Protein AF-A0A7C8Z8D8-F1 (afdb_monomer)

Organism: Opuntia streptacantha (NCBI:txid393608)

Nearest PDB structures (foldseek):
  1f81-assembly1_A  TM=7.798E-01  e=4.385E-03  Mus musculus
  3t92-assembly1_A  TM=7.945E-01  e=6.625E-03  Homo sapiens
  2kje-assembly1_A  TM=7.707E-01  e=6.246E-03  Homo sapiens

Structure (mmCIF, N/CA/C/O backbone):
data_AF-A0A7C8Z8D8-F1
#
_entry.id   AF-A0A7C8Z8D8-F1
#
loop_
_atom_site.group_PDB
_atom_site.id
_atom_site.type_symbol
_atom_site.label_atom_id
_atom_site.label_alt_id
_atom_site.label_comp_id
_atom_site.label_asym_id
_atom_site.label_entity_id
_atom_site.label_seq_id
_atom_site.pdbx_PDB_ins_code
_atom_site.Cartn_x
_atom_site.Cartn_y
_atom_site.Cartn_z
_atom_site.occupancy
_atom_site.B_iso_or_equiv
_atom_site.auth_seq_id
_atom_site.auth_comp_id
_atom_site.auth_asym_id
_atom_site.auth_atom_id
_atom_site.pdbx_PDB_model_num
ATOM 1 N N . MET A 1 1 ? -26.993 21.822 47.201 1.00 49.06 1 MET A N 1
ATOM 2 C CA . MET A 1 1 ? -27.978 20.970 46.499 1.00 49.06 1 MET A CA 1
ATOM 3 C C . MET A 1 1 ? -27.578 20.923 45.030 1.00 49.06 1 MET A C 1
ATOM 5 O O . MET A 1 1 ? -27.553 21.972 44.404 1.00 49.06 1 MET A O 1
ATOM 9 N N . LEU A 1 2 ? -27.152 19.771 44.502 1.00 60.22 2 LEU A N 1
ATOM 10 C CA . LEU A 1 2 ? -26.832 19.643 43.072 1.00 60.22 2 LEU A CA 1
ATOM 11 C C . LEU A 1 2 ? -28.151 19.683 42.289 1.00 60.22 2 LEU A C 1
ATOM 13 O O . LEU A 1 2 ? -29.029 18.861 42.543 1.00 60.22 2 LEU A O 1
ATOM 17 N N . THR A 1 3 ? -28.315 20.658 41.394 1.00 63.62 3 THR A N 1
ATOM 18 C CA . THR A 1 3 ? -29.540 20.817 40.596 1.00 63.62 3 THR A CA 1
ATOM 19 C C . THR A 1 3 ? -29.734 19.613 39.668 1.00 63.62 3 THR A C 1
ATOM 21 O O . THR A 1 3 ? -28.763 18.987 39.232 1.00 63.62 3 THR A O 1
ATOM 24 N N . ALA A 1 4 ? -30.987 19.267 39.352 1.00 62.03 4 ALA A N 1
ATOM 25 C CA . ALA A 1 4 ? -31.330 18.137 38.478 1.00 62.03 4 ALA A CA 1
ATOM 26 C C . ALA A 1 4 ? -30.632 18.206 37.098 1.00 62.03 4 ALA A C 1
ATOM 28 O O . ALA A 1 4 ? -30.273 17.178 36.520 1.00 62.03 4 ALA A O 1
ATOM 29 N N . GLU A 1 5 ? -30.332 19.418 36.624 1.00 57.72 5 GLU A N 1
ATOM 30 C CA . GLU A 1 5 ? -29.529 19.694 35.427 1.00 57.72 5 GLU A CA 1
ATOM 31 C C . GLU A 1 5 ? -28.094 19.140 35.531 1.00 57.72 5 GLU A C 1
ATOM 33 O O . GLU A 1 5 ? -27.546 18.589 34.570 1.00 57.72 5 GLU A O 1
ATOM 38 N N . HIS A 1 6 ? -27.482 19.214 36.717 1.00 62.97 6 HIS A N 1
ATOM 39 C CA . HIS A 1 6 ? -26.136 18.703 36.978 1.00 62.97 6 HIS A CA 1
ATOM 40 C C . HIS A 1 6 ? -26.095 17.164 36.964 1.00 62.97 6 HIS A C 1
ATOM 42 O O . HIS A 1 6 ? -25.120 16.579 36.484 1.00 62.97 6 HIS A O 1
ATOM 48 N N . LEU A 1 7 ? -27.168 16.497 37.413 1.00 62.41 7 LEU A N 1
ATOM 49 C CA . LEU A 1 7 ? -27.280 15.033 37.408 1.00 62.41 7 LEU A CA 1
ATOM 50 C C . LEU A 1 7 ? -27.418 14.452 35.991 1.00 62.41 7 LEU A C 1
ATOM 52 O O . LEU A 1 7 ? -26.765 13.456 35.687 1.00 62.41 7 LEU A O 1
ATOM 56 N N . MET A 1 8 ? -28.205 15.075 35.106 1.00 67.06 8 MET A N 1
ATOM 57 C CA . MET A 1 8 ? -28.385 14.598 33.720 1.00 67.06 8 MET A CA 1
ATOM 58 C C . MET A 1 8 ? -27.162 14.874 32.828 1.00 67.06 8 MET A C 1
ATOM 60 O O . MET A 1 8 ? -26.885 14.141 31.875 1.00 67.06 8 MET A O 1
ATOM 64 N N . THR A 1 9 ? -26.361 15.885 33.172 1.00 65.75 9 THR A N 1
ATOM 65 C CA . THR A 1 9 ? -25.173 16.287 32.402 1.00 65.75 9 THR A CA 1
ATOM 66 C C . THR A 1 9 ? -23.979 15.335 32.593 1.00 65.75 9 THR A C 1
ATOM 68 O O . THR A 1 9 ? -23.172 15.144 31.676 1.00 65.75 9 THR A O 1
ATOM 71 N N . ILE A 1 10 ? -23.845 14.696 33.760 1.00 72.00 10 ILE A N 1
ATOM 72 C CA . ILE A 1 10 ? -22.721 13.790 34.068 1.00 72.00 10 ILE A CA 1
ATOM 73 C C . ILE A 1 10 ? -22.735 12.516 33.187 1.00 72.00 10 ILE A C 1
ATOM 75 O O . ILE A 1 10 ? -21.692 12.206 32.593 1.00 72.00 10 ILE A O 1
ATOM 79 N N . PRO A 1 11 ? -23.858 11.779 33.035 1.00 80.25 11 PRO A N 1
ATOM 80 C CA . PRO A 1 11 ? -23.958 10.634 32.126 1.00 80.25 11 PRO A CA 1
ATOM 81 C C . PRO A 1 11 ? -23.670 10.996 30.666 1.00 80.25 11 PRO A C 1
ATOM 83 O O . PRO A 1 11 ? -22.891 10.299 30.013 1.00 80.25 11 PRO A O 1
ATOM 86 N N . LEU A 1 12 ? -24.207 12.118 30.173 1.00 82.75 12 LEU A N 1
ATOM 87 C CA . LEU A 1 12 ? -23.985 12.593 28.801 1.00 82.75 12 LEU A CA 1
ATOM 88 C C . LEU A 1 12 ? -22.506 12.902 28.535 1.00 82.75 12 LEU A C 1
ATOM 90 O O . LEU A 1 12 ? -21.936 12.402 27.563 1.00 82.75 12 LEU A O 1
ATOM 94 N N . LYS A 1 13 ? -21.833 13.630 29.437 1.00 86.38 13 LYS A N 1
ATOM 95 C CA . LYS A 1 13 ? -20.386 13.900 29.333 1.00 86.38 13 LYS A CA 1
ATOM 96 C C . LYS A 1 13 ? -19.556 12.611 29.371 1.00 86.38 13 LYS A C 1
ATOM 98 O O . LYS A 1 13 ? -18.587 12.477 28.621 1.00 86.38 13 LYS A O 1
ATOM 103 N N . LYS A 1 14 ? -19.928 11.625 30.200 1.00 88.50 14 LYS A N 1
ATOM 104 C CA . LYS A 1 14 ? -19.272 10.301 30.228 1.00 88.50 14 LYS A CA 1
ATOM 105 C C . LYS A 1 14 ? -19.464 9.544 28.908 1.00 88.50 14 LYS A C 1
ATOM 107 O O . LYS A 1 14 ? -18.497 8.981 28.394 1.00 88.50 14 LYS A O 1
ATOM 112 N N . MET A 1 15 ? -20.667 9.552 28.333 1.00 91.00 15 MET A N 1
ATOM 113 C CA . MET A 1 15 ? -20.947 8.938 27.028 1.00 91.00 15 MET A CA 1
ATOM 114 C C . MET A 1 15 ? -20.173 9.622 25.894 1.00 91.00 15 MET A C 1
ATOM 116 O O . MET A 1 15 ? -19.566 8.936 25.071 1.00 91.00 15 MET A O 1
ATOM 120 N N . GLN A 1 16 ? -20.103 10.957 25.887 1.00 92.38 16 GLN A N 1
ATOM 121 C CA . GLN A 1 16 ? -19.310 11.729 24.923 1.00 92.38 16 GLN A CA 1
ATOM 122 C C . GLN A 1 16 ? -17.813 11.402 25.016 1.00 92.38 16 GLN A C 1
ATOM 124 O O . GLN A 1 16 ? -17.180 11.146 23.991 1.00 92.38 16 GLN A O 1
ATOM 129 N N . ARG A 1 17 ? -17.246 11.322 26.230 1.00 92.06 17 ARG A N 1
ATOM 130 C CA . ARG A 1 17 ? -15.846 10.907 26.447 1.00 92.06 17 ARG A CA 1
ATOM 131 C C . ARG A 1 17 ? -15.584 9.487 25.951 1.00 92.06 17 ARG A C 1
ATOM 133 O O . ARG A 1 17 ? -14.596 9.263 25.257 1.00 92.06 17 ARG A O 1
ATOM 140 N N . LYS A 1 18 ? -16.485 8.540 26.241 1.00 93.75 18 LYS A N 1
ATOM 141 C CA . LYS A 1 18 ? -16.395 7.162 25.727 1.00 93.75 18 LYS A CA 1
ATOM 142 C C . LYS A 1 18 ? -16.435 7.131 24.197 1.00 93.75 18 LYS A C 1
ATOM 144 O O . LYS A 1 18 ? -15.612 6.455 23.589 1.00 93.75 18 LYS A O 1
ATOM 149 N N . LYS A 1 19 ? -17.342 7.889 23.570 1.00 94.25 19 LYS A N 1
ATOM 150 C CA . LYS A 1 19 ? -17.447 8.002 22.105 1.00 94.25 19 LYS A CA 1
ATOM 151 C C . LYS A 1 19 ? -16.179 8.600 21.490 1.00 94.25 19 LYS A C 1
ATOM 153 O O . LYS A 1 19 ? -15.685 8.067 20.503 1.00 94.25 19 LYS A O 1
ATOM 158 N N . ARG A 1 20 ? -15.623 9.658 22.093 1.00 94.25 20 ARG A N 1
ATOM 159 C CA . ARG A 1 20 ? -14.348 10.261 21.671 1.00 94.25 20 ARG A CA 1
ATOM 160 C C . ARG A 1 20 ? -13.192 9.270 21.787 1.00 94.25 20 ARG A C 1
ATOM 162 O O . ARG A 1 20 ? -12.447 9.117 20.832 1.00 94.25 20 ARG A O 1
ATOM 169 N N . SER A 1 21 ? -13.087 8.560 22.909 1.00 95.75 21 SER A N 1
ATOM 170 C CA . SER A 1 21 ? -12.037 7.558 23.116 1.00 95.75 21 SER A CA 1
ATOM 171 C C . SER A 1 21 ? -12.127 6.410 22.107 1.00 95.75 21 SER A C 1
ATOM 173 O O . SER A 1 21 ? -11.106 6.001 21.569 1.00 95.75 21 SER A O 1
ATOM 175 N N . ARG A 1 22 ? -13.337 5.922 21.794 1.00 96.06 22 ARG A N 1
ATOM 176 C CA . ARG A 1 22 ? -13.537 4.907 20.743 1.00 96.06 22 ARG A CA 1
ATOM 177 C C . ARG A 1 22 ? -13.055 5.402 19.378 1.00 96.06 22 ARG A C 1
ATOM 179 O O . ARG A 1 22 ? -12.243 4.726 18.763 1.00 96.06 22 ARG A O 1
ATOM 186 N N . ARG A 1 23 ? -13.464 6.611 18.975 1.00 95.88 23 ARG A N 1
ATOM 187 C CA . ARG A 1 23 ? -13.015 7.241 17.719 1.00 95.88 23 ARG A CA 1
ATOM 188 C C . ARG A 1 23 ? -11.495 7.392 17.655 1.00 95.88 23 ARG A C 1
ATOM 190 O O . ARG A 1 23 ? -10.902 7.032 16.652 1.00 95.88 23 ARG A O 1
ATOM 197 N N . GLN A 1 24 ? -10.865 7.855 18.735 1.00 96.88 24 GLN A N 1
ATOM 198 C CA . GLN A 1 24 ? -9.406 8.001 18.802 1.00 96.88 24 GLN A CA 1
ATOM 199 C C . GLN A 1 24 ? -8.681 6.656 18.675 1.00 96.88 24 GLN A C 1
ATOM 201 O O . GLN A 1 24 ? -7.672 6.570 17.987 1.00 96.88 24 GLN A O 1
ATOM 206 N N . LYS A 1 25 ? -9.199 5.593 19.301 1.00 96.88 25 LYS A N 1
ATOM 207 C CA . LYS A 1 25 ? -8.632 4.241 19.166 1.00 96.88 25 LYS A CA 1
ATOM 208 C C . LYS A 1 25 ? -8.784 3.693 17.747 1.00 96.88 25 LYS A C 1
ATOM 210 O O . LYS A 1 25 ? -7.861 3.067 17.237 1.00 96.88 25 LYS A O 1
ATOM 215 N N . GLU A 1 26 ? -9.937 3.914 17.119 1.00 97.56 26 GLU A N 1
ATOM 216 C CA . GLU A 1 26 ? -10.181 3.529 15.723 1.00 97.56 26 GLU A CA 1
ATOM 217 C C . GLU A 1 26 ? -9.230 4.267 14.777 1.00 97.56 26 GLU A C 1
ATOM 219 O O . GLU A 1 26 ? -8.588 3.637 13.944 1.00 97.56 26 GLU A O 1
ATOM 224 N N . GLU A 1 27 ? -9.076 5.575 14.960 1.00 97.00 27 GLU A N 1
ATOM 225 C CA . GLU A 1 27 ? -8.150 6.413 14.201 1.00 97.00 27 GLU A CA 1
ATOM 226 C C . GLU A 1 27 ? -6.690 5.961 14.371 1.00 97.00 27 GLU A C 1
ATOM 228 O O . GLU A 1 27 ? -6.006 5.723 13.380 1.00 97.00 27 GLU A O 1
ATOM 233 N N . GLN A 1 28 ? -6.228 5.740 15.607 1.00 97.62 28 GLN A N 1
ATOM 234 C CA . GLN A 1 28 ? -4.881 5.217 15.877 1.00 97.62 28 GLN A CA 1
ATOM 235 C C . GLN A 1 28 ? -4.641 3.863 15.20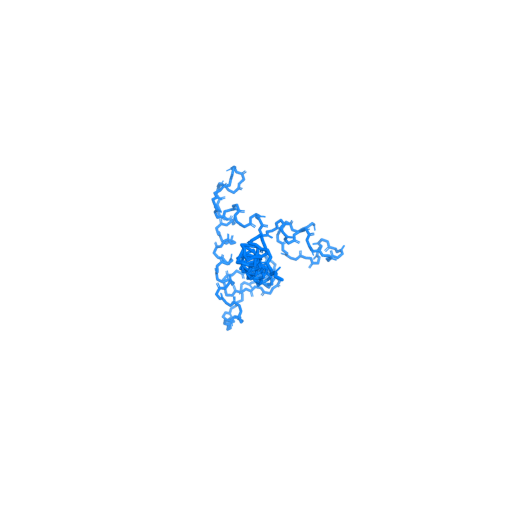5 1.00 97.62 28 GLN A C 1
ATOM 237 O O . GLN A 1 28 ? -3.581 3.635 14.624 1.00 97.62 28 GLN A O 1
ATOM 242 N N . ARG A 1 29 ? -5.633 2.966 15.248 1.00 97.75 29 ARG A N 1
ATOM 243 C CA . ARG A 1 29 ? -5.548 1.667 14.575 1.00 97.75 29 ARG A CA 1
ATOM 244 C C . ARG A 1 29 ? -5.433 1.829 13.061 1.00 97.75 29 ARG A C 1
ATOM 246 O O . ARG A 1 29 ? -4.627 1.136 12.450 1.00 97.75 29 ARG A O 1
ATOM 253 N N . LEU A 1 30 ? -6.216 2.729 12.465 1.00 96.00 30 LEU A N 1
ATOM 254 C CA . LEU A 1 30 ? -6.152 3.013 11.031 1.00 96.00 30 LEU A CA 1
ATOM 255 C C . LEU A 1 30 ? -4.786 3.578 10.630 1.00 96.00 30 LEU A C 1
ATOM 257 O O . LEU A 1 30 ? -4.218 3.116 9.643 1.00 96.00 30 LEU A O 1
ATOM 261 N N . TYR A 1 31 ? -4.231 4.513 11.407 1.00 96.19 31 TYR A N 1
ATOM 262 C CA . TYR A 1 31 ? -2.889 5.040 11.154 1.00 96.19 31 TYR A CA 1
ATOM 263 C C . TYR A 1 31 ? -1.819 3.958 11.228 1.00 96.19 31 TYR A C 1
ATOM 265 O O . TYR A 1 31 ? -0.968 3.904 10.349 1.00 96.19 31 TYR A O 1
ATOM 273 N N . LEU A 1 32 ? -1.886 3.064 12.218 1.00 96.56 32 LEU A N 1
ATOM 274 C CA . LEU A 1 32 ? -0.926 1.967 12.331 1.00 96.56 32 LEU A CA 1
ATOM 275 C C . LEU A 1 32 ? -0.984 1.035 11.111 1.00 96.56 32 LEU A C 1
ATOM 277 O O . LEU A 1 32 ? 0.052 0.682 10.559 1.00 96.56 32 LEU A O 1
ATOM 281 N N . GLN A 1 33 ? -2.191 0.692 10.652 1.00 95.62 33 GLN A N 1
ATOM 282 C CA . GLN A 1 33 ? -2.376 -0.140 9.459 1.00 95.62 33 GLN A CA 1
ATOM 283 C C . GLN A 1 33 ? -1.881 0.549 8.181 1.00 95.62 33 GLN A C 1
ATOM 285 O O . GLN A 1 33 ? -1.300 -0.104 7.316 1.00 95.62 33 GLN A O 1
ATOM 290 N N . LEU A 1 34 ? -2.105 1.860 8.044 1.00 95.31 34 LEU A N 1
ATOM 291 C CA . LEU A 1 34 ? -1.590 2.632 6.913 1.00 95.31 34 LEU A CA 1
ATOM 292 C C . LEU A 1 34 ? -0.066 2.751 6.958 1.00 95.31 34 LEU A C 1
ATOM 294 O O . LEU A 1 34 ? 0.563 2.593 5.916 1.00 95.31 34 LEU A O 1
ATOM 298 N N . ASN A 1 35 ? 0.518 2.978 8.136 1.00 95.75 35 ASN A N 1
ATOM 299 C CA . ASN A 1 35 ? 1.965 3.035 8.315 1.00 95.75 35 ASN A CA 1
ATOM 300 C C . ASN A 1 35 ? 2.617 1.715 7.894 1.00 95.75 35 ASN A C 1
ATOM 302 O O . ASN A 1 35 ? 3.497 1.714 7.041 1.00 95.75 35 ASN A O 1
ATOM 306 N N . GLU A 1 36 ? 2.114 0.587 8.404 1.00 97.06 36 GLU A N 1
ATOM 307 C CA . GLU A 1 36 ? 2.612 -0.742 8.035 1.00 97.06 36 GLU A CA 1
ATOM 308 C C . GLU A 1 36 ? 2.487 -0.997 6.522 1.00 97.06 36 GLU A C 1
ATOM 310 O O . GLU A 1 36 ? 3.400 -1.530 5.889 1.00 97.06 36 GLU A O 1
ATOM 315 N N . ALA A 1 37 ? 1.376 -0.574 5.907 1.00 97.31 37 ALA A N 1
ATOM 316 C CA . ALA A 1 37 ? 1.193 -0.685 4.464 1.00 97.31 37 ALA A CA 1
ATOM 317 C C . ALA A 1 37 ? 2.177 0.195 3.669 1.00 97.31 37 ALA A C 1
ATOM 319 O O . ALA A 1 37 ? 2.641 -0.237 2.615 1.00 97.31 37 ALA A O 1
ATOM 320 N N . MET A 1 38 ? 2.507 1.401 4.145 1.00 96.88 38 MET A N 1
ATOM 321 C CA . MET A 1 38 ? 3.503 2.273 3.509 1.00 96.88 38 MET A CA 1
ATOM 322 C C . MET A 1 38 ? 4.913 1.691 3.615 1.00 96.88 38 MET A C 1
ATOM 324 O O . MET A 1 38 ? 5.614 1.631 2.607 1.00 96.88 38 MET A O 1
ATOM 328 N N . GLU A 1 39 ? 5.304 1.200 4.791 1.00 96.38 39 GLU A N 1
ATOM 329 C CA . GLU A 1 39 ? 6.593 0.528 5.000 1.00 96.38 39 GLU A CA 1
ATOM 330 C C . GLU A 1 39 ? 6.731 -0.693 4.082 1.00 96.38 39 GLU A C 1
ATOM 332 O O . GLU A 1 39 ? 7.726 -0.837 3.370 1.00 96.38 39 GLU A O 1
ATOM 337 N N . CYS A 1 40 ? 5.695 -1.536 4.018 1.00 97.12 40 CYS A N 1
ATOM 338 C CA . CYS A 1 40 ? 5.683 -2.703 3.140 1.00 97.12 40 CYS A CA 1
ATOM 339 C C . CYS A 1 40 ? 5.708 -2.322 1.652 1.00 97.12 40 CYS A C 1
ATOM 341 O O . CYS A 1 40 ? 6.345 -3.012 0.856 1.00 97.12 40 CYS A O 1
ATOM 343 N N . LEU A 1 41 ? 5.024 -1.242 1.257 1.00 96.56 41 LEU A N 1
ATOM 344 C CA . LEU A 1 41 ? 5.040 -0.748 -0.121 1.00 96.56 41 LEU A CA 1
ATOM 345 C C . LEU A 1 41 ? 6.452 -0.321 -0.531 1.00 96.56 41 LEU A C 1
ATOM 347 O O . LEU A 1 41 ? 6.929 -0.757 -1.577 1.00 96.56 41 LEU A O 1
ATOM 351 N N . VAL A 1 42 ? 7.122 0.482 0.302 1.00 94.50 42 VAL A N 1
ATOM 352 C CA . VAL A 1 42 ? 8.504 0.918 0.058 1.00 94.50 42 VAL A CA 1
ATOM 353 C C . VAL A 1 42 ? 9.426 -0.294 -0.019 1.00 94.50 42 VAL A C 1
ATOM 355 O O . VAL A 1 42 ? 10.096 -0.455 -1.031 1.00 94.50 42 VAL A O 1
ATOM 358 N N . HIS A 1 43 ? 9.377 -1.190 0.971 1.00 94.50 43 HIS A N 1
ATOM 359 C CA . HIS A 1 43 ? 10.177 -2.418 1.005 1.00 94.50 43 HIS A CA 1
ATOM 360 C C . HIS A 1 43 ? 10.049 -3.252 -0.283 1.00 94.50 43 HIS A C 1
ATOM 362 O O . HIS A 1 43 ? 11.052 -3.647 -0.878 1.00 94.50 43 HIS A O 1
ATOM 368 N N . ILE A 1 44 ? 8.825 -3.495 -0.769 1.00 94.25 44 ILE A N 1
ATOM 369 C CA . ILE A 1 44 ? 8.614 -4.245 -2.020 1.00 94.25 44 ILE A CA 1
ATOM 370 C C . ILE A 1 44 ? 9.244 -3.517 -3.214 1.00 94.25 44 ILE A C 1
ATOM 372 O O . ILE A 1 44 ? 9.848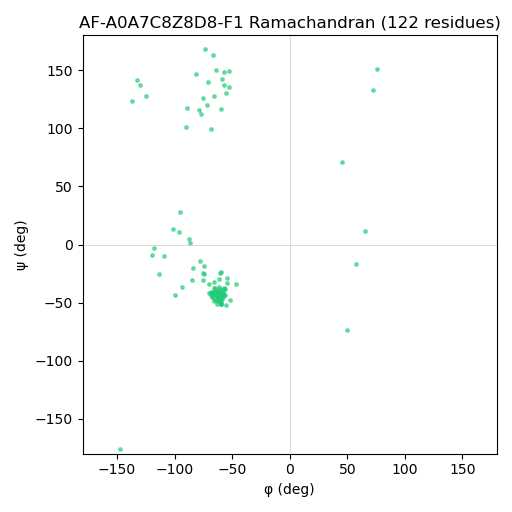 -4.155 -4.075 1.00 94.25 44 ILE A O 1
ATOM 376 N N . CYS A 1 45 ? 9.098 -2.197 -3.283 1.00 92.44 45 CYS A N 1
ATOM 377 C CA . CYS A 1 45 ? 9.596 -1.397 -4.397 1.00 92.44 45 CYS A CA 1
ATOM 378 C C . CYS A 1 45 ? 11.118 -1.192 -4.373 1.00 92.44 45 CYS A C 1
ATOM 380 O O . CYS A 1 45 ? 11.704 -0.967 -5.430 1.00 92.44 45 CYS A O 1
ATOM 382 N N . THR A 1 46 ? 11.767 -1.277 -3.209 1.00 90.75 46 THR A N 1
ATOM 383 C CA . THR A 1 46 ? 13.211 -1.042 -3.060 1.00 90.75 46 THR A CA 1
ATOM 384 C C . THR A 1 46 ? 14.038 -2.319 -3.004 1.00 90.75 46 THR A C 1
ATOM 386 O O . THR A 1 46 ? 15.083 -2.390 -3.650 1.00 90.75 46 THR A O 1
ATOM 389 N N . GLU A 1 47 ? 13.571 -3.321 -2.261 1.00 89.75 47 GLU A N 1
ATOM 390 C CA . GLU A 1 47 ? 14.295 -4.564 -1.962 1.00 89.75 47 GLU A CA 1
ATOM 391 C C . GLU A 1 47 ? 13.651 -5.799 -2.600 1.00 89.75 47 GLU A C 1
ATOM 393 O O . GLU A 1 47 ? 14.315 -6.819 -2.822 1.00 89.75 47 GLU A O 1
ATOM 398 N N . GLY A 1 48 ? 12.344 -5.713 -2.855 1.00 90.62 48 GLY A N 1
ATOM 399 C CA . GLY A 1 48 ? 11.506 -6.828 -3.259 1.00 90.62 48 GLY A CA 1
ATOM 400 C C . GLY A 1 48 ? 11.160 -7.777 -2.118 1.00 90.62 48 GLY A C 1
ATOM 401 O O . GLY A 1 48 ? 11.916 -7.983 -1.172 1.00 90.62 48 GLY A O 1
ATOM 402 N N . CYS A 1 49 ? 9.999 -8.412 -2.240 1.00 91.44 49 CYS A N 1
ATOM 403 C CA . CYS A 1 49 ? 9.498 -9.390 -1.286 1.00 91.44 49 CYS A CA 1
ATOM 404 C C . CYS A 1 49 ? 8.903 -10.575 -2.044 1.00 91.44 49 CYS A C 1
ATOM 406 O O . CYS A 1 49 ? 7.990 -10.389 -2.844 1.00 91.44 49 CYS A O 1
ATO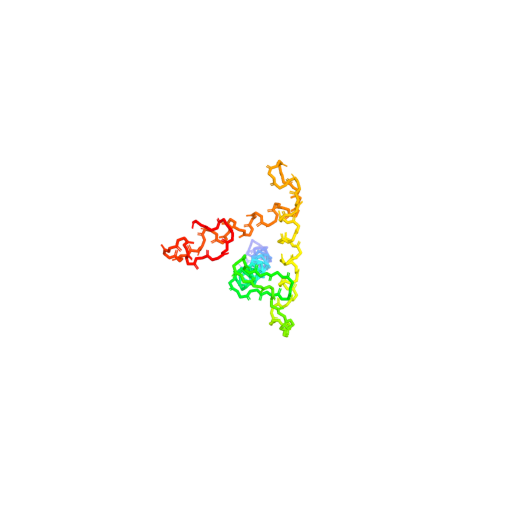M 408 N N . THR A 1 50 ? 9.403 -11.783 -1.777 1.00 88.56 50 THR A N 1
ATOM 409 C CA . THR A 1 50 ? 8.933 -13.090 -2.286 1.00 88.56 50 THR A CA 1
ATOM 410 C C . THR A 1 50 ? 8.717 -13.199 -3.802 1.00 88.56 50 THR A C 1
ATOM 412 O O . THR A 1 50 ? 9.483 -13.884 -4.467 1.00 88.56 50 THR A O 1
ATOM 415 N N . THR A 1 51 ? 7.651 -12.600 -4.347 1.00 86.94 51 THR A N 1
ATOM 416 C CA . THR A 1 51 ? 7.235 -12.731 -5.756 1.00 86.94 51 THR A CA 1
ATOM 417 C C . THR A 1 51 ? 7.198 -11.414 -6.528 1.00 86.94 51 THR A C 1
ATOM 419 O O . THR A 1 51 ? 7.001 -11.437 -7.740 1.00 86.94 51 THR A O 1
ATOM 422 N N . VAL A 1 52 ? 7.356 -10.270 -5.858 1.00 89.44 52 VAL A N 1
ATOM 423 C CA . VAL A 1 52 ? 7.359 -8.944 -6.495 1.00 89.44 52 VAL A CA 1
ATOM 424 C C . VAL A 1 52 ? 8.586 -8.181 -6.026 1.00 89.44 52 VAL A C 1
ATOM 426 O O . VAL A 1 52 ? 8.903 -8.197 -4.838 1.00 89.44 52 VAL A O 1
ATOM 429 N N . GLY A 1 53 ? 9.260 -7.504 -6.948 1.00 84.56 53 GLY A N 1
ATOM 430 C CA . GLY A 1 53 ? 10.430 -6.695 -6.644 1.00 84.56 53 GLY A CA 1
ATOM 431 C C . GLY A 1 53 ? 10.563 -5.469 -7.540 1.00 84.56 53 GLY A C 1
ATOM 432 O O . GLY A 1 53 ? 9.668 -5.206 -8.351 1.00 84.56 53 GLY A O 1
ATOM 433 N N . PRO A 1 54 ? 11.663 -4.718 -7.371 1.00 84.06 54 PRO A N 1
ATOM 434 C CA . PRO A 1 54 ? 12.001 -3.578 -8.210 1.00 84.06 54 PRO A CA 1
ATOM 435 C C . PRO A 1 54 ? 12.097 -4.000 -9.678 1.00 84.06 54 PRO A C 1
ATOM 437 O O . PRO A 1 54 ? 12.509 -5.118 -9.973 1.00 84.06 54 PRO A O 1
ATOM 440 N N . HIS A 1 55 ? 11.758 -3.097 -10.597 1.00 75.31 55 HIS A N 1
ATOM 441 C CA . HIS A 1 55 ? 11.808 -3.384 -12.035 1.00 75.31 55 HIS A CA 1
ATOM 442 C C . HIS A 1 55 ? 13.231 -3.718 -12.525 1.00 75.31 55 HIS A C 1
ATOM 444 O O . HIS A 1 55 ? 13.401 -4.519 -13.439 1.00 75.31 55 HIS A O 1
ATOM 450 N N . ASP A 1 56 ? 14.248 -3.151 -11.873 1.00 76.75 56 ASP A N 1
ATOM 451 C CA . ASP A 1 56 ? 15.650 -3.242 -12.299 1.00 76.75 56 ASP A CA 1
ATOM 452 C C . ASP A 1 56 ? 16.421 -4.361 -11.579 1.00 76.75 56 ASP A C 1
ATOM 454 O O . ASP A 1 56 ? 17.649 -4.415 -11.623 1.00 76.75 56 ASP A O 1
ATOM 458 N N . MET A 1 57 ? 15.716 -5.234 -10.855 1.00 72.00 57 MET A N 1
ATOM 459 C CA . MET A 1 57 ? 16.309 -6.330 -10.092 1.00 72.00 57 MET A CA 1
ATOM 460 C C . MET A 1 57 ? 15.564 -7.634 -10.367 1.00 72.00 57 MET A C 1
ATOM 462 O O . MET A 1 57 ? 14.337 -7.658 -10.452 1.00 72.00 57 MET A O 1
ATOM 466 N N . GLU A 1 58 ? 16.299 -8.748 -10.462 1.00 65.19 58 GLU A N 1
ATOM 467 C CA . GLU A 1 58 ? 15.654 -10.061 -10.494 1.00 65.19 58 GLU A CA 1
ATOM 468 C C . GLU A 1 58 ? 14.820 -10.270 -9.214 1.00 65.19 58 GLU A C 1
ATOM 470 O O . GLU A 1 58 ? 15.257 -9.878 -8.123 1.00 65.19 58 GLU A O 1
ATOM 475 N N . PRO A 1 59 ? 13.641 -10.917 -9.304 1.00 61.09 59 PRO A N 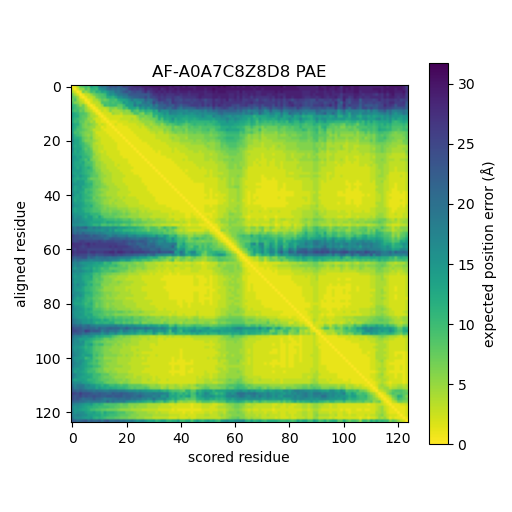1
ATOM 476 C CA . PRO A 1 59 ? 12.856 -11.259 -8.129 1.00 61.09 59 PRO A CA 1
ATOM 477 C C . PRO A 1 59 ? 13.717 -12.027 -7.116 1.00 61.09 59 PRO A C 1
ATOM 479 O O . PRO A 1 59 ? 14.447 -12.944 -7.510 1.00 61.09 59 PRO A O 1
ATOM 482 N N . PRO A 1 60 ? 13.644 -11.699 -5.814 1.00 62.78 60 PRO A N 1
ATOM 483 C CA . PRO A 1 60 ? 14.502 -12.331 -4.825 1.00 62.78 60 PRO A CA 1
ATOM 484 C C . PRO A 1 60 ? 14.286 -13.851 -4.798 1.00 62.78 60 PRO A C 1
ATOM 486 O O . PRO A 1 60 ? 13.207 -14.340 -4.460 1.00 62.78 60 PRO A O 1
ATOM 489 N N . LYS A 1 61 ? 15.332 -14.616 -5.139 1.00 59.78 61 LYS A N 1
ATOM 490 C CA . LYS A 1 61 ? 15.331 -16.085 -5.096 1.00 59.78 61 LYS A CA 1
ATOM 491 C C . LYS A 1 61 ? 15.264 -16.528 -3.631 1.00 59.78 61 LYS A C 1
ATOM 493 O O . LYS A 1 61 ? 16.268 -16.500 -2.935 1.00 59.78 61 LYS A O 1
ATOM 498 N N . LYS A 1 62 ? 14.056 -16.889 -3.176 1.00 60.97 62 LYS A N 1
ATOM 499 C CA . LYS A 1 62 ? 13.743 -17.465 -1.851 1.00 60.97 62 LYS A CA 1
ATOM 500 C C . LYS A 1 62 ? 14.439 -16.748 -0.679 1.00 60.97 62 LYS A C 1
ATOM 502 O O . LYS A 1 62 ? 15.321 -17.305 -0.037 1.00 60.97 62 LYS A O 1
ATOM 507 N N . LYS A 1 63 ? 13.992 -15.527 -0.375 1.00 65.56 63 LYS A N 1
ATOM 508 C CA . LYS A 1 63 ? 14.243 -14.895 0.931 1.00 65.56 63 LYS A CA 1
ATOM 509 C C . LYS A 1 63 ? 13.229 -15.411 1.954 1.00 65.56 63 LYS A C 1
ATOM 511 O O . LYS A 1 63 ? 12.081 -15.683 1.590 1.00 65.56 63 LYS A O 1
ATOM 516 N N . GLU A 1 64 ? 13.647 -15.531 3.212 1.00 75.06 64 GLU A N 1
ATOM 517 C CA . GLU A 1 64 ? 12.719 -15.754 4.322 1.00 75.06 64 GLU A CA 1
ATOM 518 C C . GLU A 1 64 ? 11.606 -14.686 4.318 1.00 75.06 64 GLU A C 1
ATOM 520 O O . GLU A 1 64 ? 11.836 -13.557 3.863 1.00 75.06 64 GLU A O 1
ATOM 525 N N . PRO A 1 65 ? 10.387 -15.018 4.783 1.00 80.25 65 PRO A N 1
ATOM 526 C CA . PRO A 1 65 ? 9.312 -14.041 4.899 1.00 80.25 65 PRO A CA 1
ATOM 527 C C . PRO A 1 65 ? 9.759 -12.852 5.757 1.00 80.25 65 PRO A C 1
ATOM 529 O O . PRO A 1 65 ? 10.265 -13.036 6.862 1.00 80.25 65 PRO A O 1
ATOM 532 N N . CYS A 1 66 ? 9.558 -11.624 5.271 1.00 90.88 66 CYS A N 1
ATOM 533 C CA . CYS A 1 66 ? 9.850 -10.441 6.075 1.00 90.88 66 CYS A CA 1
ATOM 534 C C . CYS A 1 66 ? 8.897 -10.351 7.282 1.00 90.88 66 CYS A C 1
ATOM 536 O O . CYS A 1 66 ? 7.824 -10.956 7.304 1.00 90.88 66 CYS A O 1
ATOM 538 N N . LYS A 1 67 ? 9.249 -9.537 8.283 1.00 90.62 67 LYS A N 1
ATOM 539 C CA . LYS A 1 67 ? 8.425 -9.348 9.491 1.00 90.62 67 LYS A CA 1
ATOM 540 C C . LYS A 1 67 ? 6.978 -8.927 9.177 1.00 90.62 67 LYS A C 1
ATOM 542 O O . LYS A 1 67 ? 6.059 -9.335 9.878 1.00 90.62 67 LYS A O 1
ATOM 547 N N . GLY A 1 68 ? 6.780 -8.153 8.108 1.00 92.19 68 GLY A N 1
ATOM 548 C CA . GLY A 1 68 ? 5.474 -7.705 7.612 1.00 92.19 68 GLY A CA 1
ATOM 549 C C . GLY A 1 68 ? 4.886 -8.586 6.503 1.00 92.19 68 GLY A C 1
ATOM 550 O O . GLY A 1 68 ? 4.169 -8.077 5.642 1.00 92.19 68 GLY A O 1
ATOM 551 N N . PHE A 1 69 ? 5.216 -9.883 6.451 1.00 93.19 69 PHE A N 1
ATOM 552 C CA . PHE A 1 69 ? 4.890 -10.741 5.305 1.00 93.19 69 PHE A CA 1
ATOM 553 C C . PHE A 1 69 ? 3.398 -10.782 4.955 1.00 93.19 69 PHE A C 1
ATOM 555 O O . PHE A 1 69 ? 3.061 -10.765 3.774 1.00 93.19 69 PHE A O 1
ATOM 562 N N . SER A 1 70 ? 2.495 -10.793 5.939 1.00 94.88 70 SER A N 1
ATOM 563 C CA . SER A 1 70 ? 1.043 -10.779 5.698 1.00 94.88 70 SER A CA 1
ATOM 564 C C . SER A 1 70 ? 0.605 -9.537 4.911 1.00 94.88 70 SER A C 1
ATOM 566 O O . SER A 1 70 ? -0.101 -9.641 3.903 1.00 94.88 70 SER A O 1
ATOM 568 N N . THR A 1 71 ? 1.080 -8.364 5.324 1.00 97.19 71 THR A N 1
ATOM 569 C CA . THR A 1 71 ? 0.820 -7.082 4.662 1.00 97.19 71 THR A CA 1
ATOM 570 C C . THR A 1 71 ? 1.502 -7.030 3.296 1.00 97.19 71 THR A C 1
ATOM 572 O O . THR A 1 71 ? 0.859 -6.704 2.292 1.00 97.19 71 THR A O 1
ATOM 575 N N . CYS A 1 72 ? 2.764 -7.465 3.211 1.00 96.19 72 CYS A N 1
ATOM 576 C CA . CYS A 1 72 ? 3.486 -7.585 1.947 1.00 96.19 72 CYS A CA 1
ATOM 577 C C . CYS A 1 72 ? 2.760 -8.500 0.957 1.00 96.19 72 CYS A C 1
ATOM 579 O O . CYS A 1 72 ? 2.636 -8.151 -0.211 1.00 96.19 72 CYS A O 1
ATOM 581 N N . GLN A 1 73 ? 2.238 -9.649 1.384 1.00 95.56 73 GLN A N 1
ATOM 582 C CA . GLN A 1 73 ? 1.512 -10.579 0.518 1.00 95.56 73 GLN A CA 1
ATOM 583 C C . GLN A 1 73 ? 0.254 -9.927 -0.075 1.00 95.56 73 GLN A C 1
ATOM 585 O O . GLN A 1 73 ? -0.001 -10.045 -1.278 1.00 95.56 73 GLN A O 1
ATOM 590 N N . GLY A 1 74 ? -0.505 -9.192 0.744 1.00 96.31 74 GLY A N 1
ATOM 591 C CA . GLY A 1 74 ? -1.661 -8.419 0.289 1.00 96.31 74 GLY A CA 1
ATOM 592 C C . GLY A 1 74 ? -1.288 -7.358 -0.752 1.00 96.31 74 GLY A C 1
ATOM 593 O O . GLY A 1 74 ? -1.942 -7.250 -1.794 1.00 96.31 74 GLY A O 1
ATOM 594 N N . LEU A 1 75 ? -0.201 -6.619 -0.519 1.00 96.94 75 LEU A N 1
ATOM 595 C CA . LEU A 1 75 ? 0.297 -5.615 -1.462 1.00 96.94 75 LEU A CA 1
ATOM 596 C C . LEU A 1 75 ? 0.847 -6.238 -2.747 1.00 96.94 75 LEU A C 1
ATOM 598 O O . LEU A 1 75 ? 0.524 -5.763 -3.831 1.00 96.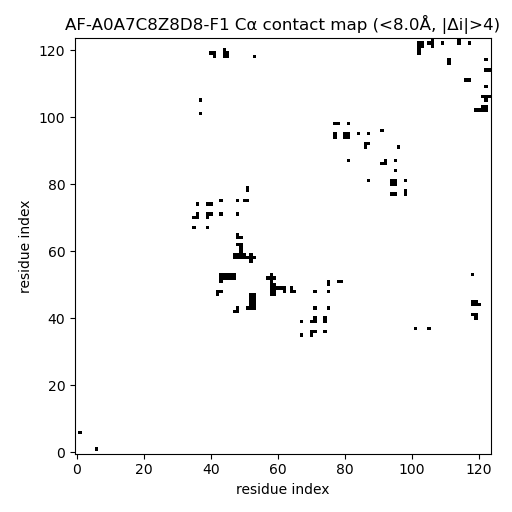94 75 LEU A O 1
ATOM 602 N N . GLN A 1 76 ? 1.585 -7.345 -2.668 1.00 95.56 76 GLN A N 1
ATOM 603 C CA . GLN A 1 76 ? 2.074 -8.083 -3.836 1.00 95.56 76 GLN A CA 1
ATOM 604 C C . GLN A 1 76 ? 0.923 -8.524 -4.755 1.00 95.56 76 GLN A C 1
ATOM 606 O O . GLN A 1 76 ? 1.052 -8.480 -5.979 1.00 95.56 76 GLN A O 1
ATOM 611 N N . LEU A 1 77 ? -0.222 -8.928 -4.189 1.00 96.19 77 LEU A N 1
ATOM 612 C CA . LEU A 1 77 ? -1.430 -9.242 -4.962 1.00 96.19 77 LEU A CA 1
ATOM 613 C C . LEU A 1 77 ? -2.017 -8.001 -5.647 1.00 96.19 77 LEU A C 1
ATOM 615 O O . LEU A 1 77 ? -2.424 -8.078 -6.809 1.00 96.19 77 LEU A O 1
ATOM 619 N N . LEU A 1 78 ? -2.057 -6.860 -4.949 1.00 96.38 78 LEU A N 1
ATOM 620 C CA . LEU A 1 78 ? -2.516 -5.594 -5.524 1.00 96.38 78 LEU A CA 1
ATOM 621 C C . LEU A 1 78 ? -1.590 -5.108 -6.642 1.00 96.38 78 LEU A C 1
ATOM 623 O O . LEU A 1 78 ? -2.097 -4.716 -7.689 1.00 96.38 78 LEU A O 1
ATOM 627 N N . ILE A 1 79 ? -0.270 -5.203 -6.467 1.00 95.50 79 ILE A N 1
ATOM 628 C CA . ILE A 1 79 ? 0.729 -4.815 -7.471 1.00 95.50 79 ILE A CA 1
ATOM 629 C C . ILE A 1 79 ? 0.597 -5.686 -8.722 1.00 95.50 79 ILE A C 1
ATOM 631 O O . ILE A 1 79 ? 0.430 -5.156 -9.820 1.00 95.50 79 ILE A O 1
ATOM 635 N N . ARG A 1 80 ? 0.573 -7.018 -8.570 1.00 95.00 80 ARG A N 1
ATOM 636 C CA . ARG A 1 80 ? 0.389 -7.948 -9.701 1.00 95.00 80 ARG A CA 1
ATOM 637 C C . ARG A 1 80 ? -0.914 -7.689 -10.452 1.00 95.00 80 ARG A C 1
ATOM 639 O O . ARG A 1 80 ? -0.942 -7.697 -11.684 1.00 95.00 80 ARG A O 1
ATOM 646 N N . HIS A 1 81 ? -1.995 -7.420 -9.721 1.00 96.38 81 HIS A N 1
ATOM 647 C CA . HIS A 1 81 ? -3.258 -7.032 -10.335 1.00 96.38 81 HIS A CA 1
ATOM 648 C C . HIS A 1 81 ? -3.137 -5.697 -11.078 1.00 96.38 81 HIS A C 1
ATOM 650 O O . HIS A 1 81 ? -3.572 -5.588 -12.218 1.00 96.38 81 HIS A O 1
ATOM 656 N N . PHE A 1 82 ? -2.548 -4.680 -10.453 1.00 94.75 82 PHE A N 1
ATOM 657 C CA . PHE A 1 82 ? -2.408 -3.345 -11.027 1.00 94.75 82 PHE A CA 1
ATOM 658 C C . PHE A 1 82 ? -1.580 -3.343 -12.318 1.00 94.75 82 PHE A C 1
ATOM 660 O O . PHE A 1 82 ? -1.929 -2.633 -13.259 1.00 94.75 82 PHE A O 1
ATOM 667 N N . ALA A 1 83 ? -0.541 -4.178 -12.392 1.00 92.19 83 ALA A N 1
ATOM 668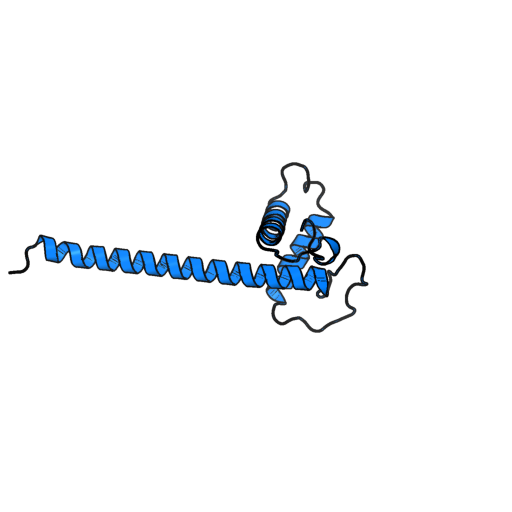 C CA . ALA A 1 83 ? 0.298 -4.340 -13.576 1.00 92.19 83 ALA A CA 1
ATOM 669 C C . ALA A 1 83 ? -0.450 -4.955 -14.775 1.00 92.19 83 ALA A C 1
ATOM 671 O O . ALA A 1 83 ? -0.168 -4.609 -15.916 1.00 92.19 83 ALA A O 1
ATOM 672 N N . THR A 1 84 ? -1.421 -5.839 -14.528 1.00 94.12 84 THR A N 1
ATOM 673 C CA . THR A 1 84 ? -2.080 -6.647 -15.575 1.00 94.12 84 THR A CA 1
ATOM 674 C C . THR A 1 84 ? -3.533 -6.239 -15.854 1.00 94.12 84 THR A C 1
ATOM 676 O O . THR A 1 84 ? -4.151 -6.703 -16.815 1.00 94.12 84 THR A O 1
ATOM 679 N N . CYS A 1 85 ? -4.119 -5.368 -15.029 1.00 95.94 85 CYS A N 1
ATOM 680 C CA . CYS A 1 85 ? -5.530 -5.009 -15.125 1.00 95.9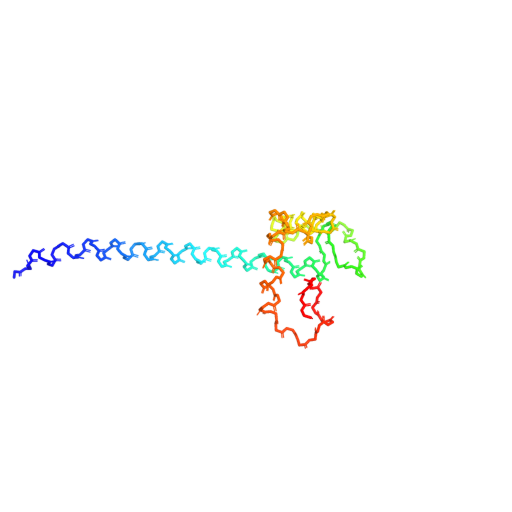4 85 CYS A CA 1
ATOM 681 C C . CYS A 1 85 ? -5.810 -4.022 -16.267 1.00 95.94 85 CYS A C 1
ATOM 683 O O . CYS A 1 85 ? -5.515 -2.831 -16.171 1.00 95.94 85 CYS A O 1
ATOM 685 N N . LYS A 1 86 ? -6.526 -4.487 -17.297 1.00 93.25 86 LYS A N 1
ATOM 686 C CA . LYS A 1 86 ? -6.969 -3.664 -18.441 1.00 93.25 86 LYS A CA 1
ATOM 687 C C . LYS A 1 86 ? -7.880 -2.490 -18.049 1.00 93.25 86 LYS A C 1
ATOM 689 O O . LYS A 1 86 ? -7.928 -1.487 -18.747 1.00 93.25 86 LYS A O 1
ATOM 694 N N . LYS A 1 87 ? -8.577 -2.585 -16.909 1.00 91.81 87 LYS A N 1
ATOM 695 C CA . LYS A 1 87 ? -9.462 -1.526 -16.383 1.00 91.81 87 LYS A CA 1
ATOM 696 C C . LYS A 1 87 ? -8.728 -0.502 -15.505 1.00 91.81 87 LYS A C 1
ATOM 698 O O . LYS A 1 87 ? -9.381 0.346 -14.904 1.00 91.81 87 LYS A O 1
ATOM 703 N N . ARG A 1 88 ? -7.394 -0.583 -15.373 1.00 89.81 88 ARG A N 1
ATOM 704 C CA . ARG A 1 88 ? -6.577 0.314 -14.528 1.00 89.81 88 ARG A CA 1
ATOM 705 C C . ARG A 1 88 ? -6.743 1.792 -14.886 1.00 89.81 88 ARG A C 1
ATOM 707 O O . ARG A 1 88 ? -6.737 2.619 -13.978 1.00 89.81 88 ARG A O 1
ATOM 714 N N . VAL A 1 89 ? -6.855 2.092 -16.181 1.00 81.88 89 VAL A N 1
ATOM 715 C CA . VAL A 1 89 ? -6.898 3.461 -16.725 1.00 81.88 89 VAL A CA 1
ATOM 716 C C . VAL A 1 89 ? -8.343 3.950 -16.894 1.00 81.88 89 VAL A C 1
ATOM 718 O O . VAL A 1 89 ? -8.646 5.100 -16.602 1.00 81.88 89 VAL A O 1
ATOM 721 N N . SER A 1 90 ? -9.270 3.068 -17.281 1.00 75.06 90 SER A N 1
ATOM 722 C CA . SER A 1 90 ? -10.688 3.395 -17.481 1.00 75.06 90 SER A CA 1
ATOM 723 C C . SER A 1 90 ? -11.503 3.207 -16.190 1.00 75.06 90 SER A C 1
ATOM 725 O O . SER A 1 90 ? -11.847 2.076 -15.837 1.00 75.06 90 SER A O 1
ATOM 727 N N . HIS A 1 91 ? -11.812 4.297 -15.477 1.00 76.50 91 HIS A N 1
ATOM 728 C CA . HIS A 1 91 ? -12.567 4.353 -14.203 1.00 76.50 91 HIS A CA 1
ATOM 729 C C . HIS A 1 91 ? -12.011 3.532 -13.011 1.00 76.50 91 HIS A C 1
ATOM 731 O O . HIS A 1 91 ? -12.389 3.805 -11.868 1.00 76.50 91 HIS A O 1
ATOM 737 N N . GLY A 1 92 ? -11.108 2.568 -13.231 1.00 84.62 92 GLY A N 1
ATOM 738 C CA . GLY A 1 92 ? -10.490 1.718 -12.214 1.00 84.62 92 GLY A CA 1
ATOM 739 C C . GLY A 1 92 ? -11.446 0.669 -11.629 1.00 84.62 92 GLY A C 1
ATOM 740 O O . GLY A 1 92 ? -12.548 0.983 -11.179 1.00 84.62 92 GLY A O 1
ATOM 741 N N . CYS A 1 93 ? -11.016 -0.593 -11.530 1.00 95.56 93 CYS A N 1
ATOM 742 C CA . CYS A 1 93 ? -11.703 -1.558 -10.661 1.00 95.56 93 CYS A CA 1
ATOM 743 C C . CYS A 1 93 ? -11.403 -1.256 -9.174 1.00 95.56 93 CYS A C 1
ATOM 745 O O . CYS A 1 93 ? -10.489 -0.493 -8.855 1.00 95.56 93 CYS A O 1
ATOM 747 N N . SER A 1 94 ? -12.123 -1.884 -8.240 1.00 95.38 94 SER A N 1
ATOM 748 C CA . SER A 1 94 ? -11.930 -1.656 -6.797 1.00 95.38 94 SER A CA 1
ATOM 749 C C . SER A 1 94 ? -10.499 -1.933 -6.311 1.00 95.38 94 SER A C 1
ATOM 751 O O . SER A 1 94 ? -9.979 -1.183 -5.489 1.00 95.38 94 SER A O 1
ATOM 753 N N . ARG A 1 95 ? -9.829 -2.963 -6.845 1.00 95.88 95 ARG A N 1
ATOM 754 C CA . ARG A 1 95 ? -8.431 -3.285 -6.508 1.00 95.88 95 ARG A CA 1
ATOM 755 C C . ARG A 1 95 ? -7.461 -2.224 -7.031 1.00 95.88 95 ARG A C 1
ATOM 757 O O . ARG A 1 95 ? -6.604 -1.773 -6.279 1.00 95.88 95 ARG A O 1
ATOM 764 N N . CYS A 1 96 ? -7.641 -1.762 -8.273 1.00 96.19 96 CYS A N 1
ATOM 765 C CA . CYS A 1 96 ? -6.853 -0.658 -8.823 1.00 96.19 96 CYS A CA 1
ATOM 766 C C . CYS A 1 96 ? -7.052 0.630 -8.024 1.00 96.19 96 CYS A C 1
ATOM 768 O O . CYS A 1 96 ? -6.076 1.309 -7.743 1.00 96.19 96 CYS A O 1
ATOM 770 N N . LYS A 1 97 ? -8.288 0.946 -7.617 1.00 95.19 97 LYS A N 1
ATOM 771 C CA . LYS A 1 97 ? -8.583 2.129 -6.794 1.00 95.19 97 LYS A CA 1
ATOM 772 C C . LYS A 1 97 ? -7.838 2.100 -5.457 1.00 95.19 97 LYS A C 1
ATOM 774 O O . LYS A 1 97 ? -7.257 3.108 -5.079 1.00 95.19 97 LYS A O 1
ATOM 779 N N . ARG A 1 98 ? -7.791 0.945 -4.783 1.00 95.31 98 ARG A N 1
ATOM 780 C CA . ARG A 1 98 ? -7.015 0.777 -3.539 1.00 95.31 98 ARG A CA 1
ATOM 781 C C . ARG A 1 98 ? -5.517 0.976 -3.764 1.00 95.31 98 ARG A C 1
ATOM 783 O O . ARG A 1 98 ? -4.882 1.687 -2.997 1.00 95.31 98 ARG A O 1
ATOM 790 N N . MET A 1 99 ? -4.968 0.394 -4.832 1.00 95.62 99 MET A N 1
ATOM 791 C CA . MET A 1 99 ? -3.555 0.585 -5.174 1.00 95.62 99 MET A CA 1
ATOM 792 C C . MET A 1 99 ? -3.248 2.060 -5.471 1.00 95.62 99 MET A C 1
ATOM 794 O O . MET A 1 99 ? -2.302 2.612 -4.924 1.00 95.62 99 MET A O 1
ATOM 798 N N . TRP A 1 100 ? -4.095 2.727 -6.262 1.00 94.94 100 TRP A N 1
ATOM 799 C CA . TRP A 1 100 ? -3.989 4.160 -6.543 1.00 94.94 100 TRP A CA 1
ATOM 800 C C . TRP A 1 100 ? -3.987 5.014 -5.275 1.00 94.94 100 TRP A C 1
ATOM 802 O O . TRP A 1 100 ? -3.191 5.941 -5.173 1.00 94.94 100 TRP A O 1
ATOM 812 N N . GLN A 1 101 ? -4.857 4.708 -4.309 1.00 95.00 101 GLN A N 1
ATOM 813 C CA . GLN A 1 101 ? -4.902 5.425 -3.033 1.00 95.00 101 GLN A CA 1
ATOM 814 C C . GLN A 1 101 ? -3.588 5.296 -2.256 1.00 95.00 101 GLN A C 1
ATOM 816 O O . GLN A 1 101 ? -3.106 6.300 -1.743 1.00 95.00 101 GLN A O 1
ATOM 821 N N . LEU A 1 102 ? -2.988 4.101 -2.214 1.00 96.31 102 LEU A N 1
ATOM 822 C CA . LEU A 1 102 ? -1.700 3.884 -1.547 1.00 96.31 102 LEU A CA 1
ATOM 823 C C . LEU A 1 102 ? -0.559 4.636 -2.242 1.00 96.31 102 LEU A C 1
ATOM 825 O O . LEU A 1 102 ? 0.196 5.333 -1.574 1.00 96.31 102 LEU A O 1
ATOM 829 N N . LEU A 1 103 ? -0.467 4.549 -3.573 1.00 95.75 103 LEU A N 1
ATOM 830 C CA . LEU A 1 103 ? 0.564 5.261 -4.340 1.00 95.75 103 LEU A CA 1
ATOM 831 C C . LEU A 1 103 ? 0.426 6.783 -4.192 1.00 95.75 103 LEU A C 1
ATOM 833 O O . LEU A 1 103 ? 1.413 7.486 -3.996 1.00 95.75 103 LEU A O 1
ATOM 837 N N . LYS A 1 104 ? -0.811 7.296 -4.218 1.00 95.19 104 LYS A N 1
ATOM 838 C CA . LYS A 1 104 ? -1.090 8.723 -4.025 1.00 95.19 104 LYS A CA 1
ATOM 839 C C . LYS A 1 104 ? -0.740 9.190 -2.614 1.00 95.19 104 LYS A C 1
ATOM 841 O O . LYS A 1 104 ? -0.183 10.273 -2.468 1.00 95.19 104 LYS A O 1
ATOM 846 N N . LEU A 1 105 ? -1.057 8.383 -1.598 1.00 95.50 105 LEU A N 1
ATOM 847 C CA . LEU A 1 105 ? -0.671 8.670 -0.219 1.00 95.50 105 LEU A CA 1
ATOM 848 C C . LEU A 1 105 ? 0.850 8.756 -0.109 1.00 95.50 105 LEU A C 1
ATOM 850 O O . LEU A 1 105 ? 1.349 9.777 0.353 1.00 95.50 105 LEU A O 1
ATOM 854 N N . HIS A 1 106 ? 1.571 7.754 -0.618 1.00 96.19 106 HIS A N 1
ATOM 855 C CA . HIS A 1 106 ? 3.031 7.760 -0.626 1.00 96.19 106 HIS A CA 1
ATOM 856 C C . HIS A 1 106 ? 3.590 9.017 -1.304 1.00 96.19 106 HIS A C 1
ATOM 858 O O . HIS A 1 106 ? 4.349 9.753 -0.688 1.00 96.19 106 HIS A O 1
ATOM 864 N N . SER A 1 107 ? 3.142 9.338 -2.522 1.00 93.94 107 SER A N 1
ATOM 865 C CA . SER A 1 107 ? 3.596 10.537 -3.241 1.00 93.94 107 SER A CA 1
ATOM 866 C C . SER A 1 107 ? 3.318 11.852 -2.497 1.00 93.94 107 SER A C 1
ATOM 868 O O . SER A 1 107 ? 3.975 12.851 -2.787 1.00 93.94 107 SER A O 1
ATOM 870 N N . SER A 1 108 ? 2.330 11.890 -1.598 1.00 93.62 108 SER A N 1
ATOM 871 C CA . SER A 1 108 ? 1.996 13.089 -0.819 1.00 93.62 108 SER A CA 1
ATOM 872 C C . SER A 1 108 ? 2.841 13.275 0.443 1.00 93.62 108 SER A C 1
ATOM 874 O O . SER A 1 108 ? 2.906 14.395 0.937 1.00 93.62 108 SER A O 1
ATOM 876 N N . ILE A 1 109 ? 3.464 12.203 0.946 1.00 93.12 109 ILE A N 1
ATOM 877 C CA . ILE A 1 109 ? 4.265 12.195 2.185 1.00 93.12 109 ILE A CA 1
ATOM 878 C C . ILE A 1 109 ? 5.738 11.836 1.946 1.00 93.12 109 ILE A C 1
ATOM 880 O O . ILE A 1 109 ? 6.510 11.750 2.894 1.00 93.12 109 ILE A O 1
ATOM 884 N N . CYS A 1 110 ? 6.119 11.521 0.706 1.00 93.75 110 CYS A N 1
ATOM 885 C CA . CYS A 1 110 ? 7.493 11.190 0.365 1.00 93.75 110 CYS A CA 1
ATOM 886 C C . CYS A 1 110 ? 8.309 12.479 0.237 1.00 93.75 110 CYS A C 1
ATOM 888 O O . CYS A 1 110 ? 8.076 13.272 -0.674 1.00 93.75 110 CYS A O 1
ATOM 890 N N . ASP A 1 111 ? 9.283 12.633 1.131 1.00 89.56 111 ASP A N 1
ATOM 891 C CA . ASP A 1 111 ? 10.184 13.789 1.192 1.00 89.56 111 ASP A CA 1
ATOM 892 C C . ASP A 1 111 ? 11.565 13.495 0.576 1.00 89.56 111 ASP A C 1
ATOM 894 O O . ASP A 1 111 ? 12.519 14.248 0.778 1.00 89.56 111 ASP A O 1
ATOM 898 N N . LEU A 1 112 ? 11.707 12.382 -0.158 1.00 87.38 112 LEU A N 1
ATOM 899 C CA . LEU A 1 112 ? 12.959 12.076 -0.847 1.00 87.38 112 LEU A CA 1
ATOM 900 C C . LEU A 1 112 ? 13.210 13.124 -1.952 1.00 87.38 112 LEU A C 1
ATOM 902 O O . LEU A 1 112 ? 12.319 13.370 -2.766 1.00 87.38 112 LEU A O 1
ATOM 906 N N . PRO A 1 113 ? 14.401 13.751 -1.984 1.00 70.69 113 PRO A N 1
ATOM 907 C CA . PRO A 1 113 ? 14.638 14.974 -2.753 1.00 70.69 113 PRO A CA 1
ATOM 908 C C . PRO A 1 113 ? 14.745 14.762 -4.269 1.00 70.69 113 PRO A C 1
ATOM 910 O O . PRO A 1 113 ? 14.606 15.729 -5.014 1.00 70.69 113 PRO A O 1
ATOM 913 N N . ASP A 1 114 ? 14.987 13.532 -4.732 1.00 68.12 114 ASP A N 1
ATOM 914 C CA . ASP A 1 114 ? 15.173 13.215 -6.153 1.00 68.12 114 ASP A CA 1
ATOM 915 C C . ASP A 1 114 ? 14.185 12.118 -6.611 1.00 68.12 114 ASP A C 1
ATOM 917 O O . ASP A 1 114 ? 14.156 11.044 -5.994 1.00 68.12 114 ASP A O 1
ATOM 921 N N . PRO A 1 115 ? 13.422 12.334 -7.701 1.00 63.34 115 PRO A N 1
ATOM 922 C CA . PRO A 1 115 ? 12.576 11.323 -8.348 1.00 63.34 115 PRO A CA 1
ATOM 923 C C . PRO A 1 115 ? 13.247 9.961 -8.578 1.00 63.34 115 PRO A C 1
ATOM 925 O O . PRO A 1 115 ? 12.621 8.912 -8.453 1.00 63.34 115 PRO A O 1
ATOM 928 N N . CYS A 1 116 ? 14.550 9.951 -8.862 1.00 68.06 116 CYS A N 1
ATOM 929 C CA . CYS A 1 116 ? 15.331 8.748 -9.137 1.00 68.06 116 CYS A CA 1
ATOM 930 C C . CYS A 1 116 ? 15.699 7.971 -7.864 1.00 68.06 116 CYS A C 1
ATOM 932 O O . CYS A 1 116 ? 16.128 6.819 -7.944 1.00 68.06 116 CYS A O 1
ATOM 934 N N . THR A 1 117 ? 15.551 8.580 -6.683 1.00 83.19 117 THR A N 1
ATOM 935 C CA . THR A 1 117 ? 15.848 7.915 -5.403 1.00 83.19 117 THR A CA 1
ATOM 936 C C . THR A 1 117 ? 14.670 7.099 -4.883 1.00 83.19 117 THR A C 1
ATOM 938 O O . THR A 1 117 ? 14.875 6.062 -4.247 1.00 83.19 117 THR A O 1
ATOM 941 N N . CYS A 1 118 ? 13.433 7.509 -5.183 1.00 90.94 118 CYS A N 1
ATOM 942 C CA . CYS A 1 118 ? 12.250 6.765 -4.776 1.00 90.94 118 CYS A CA 1
ATOM 943 C C . CYS A 1 118 ? 11.851 5.727 -5.831 1.00 90.94 118 CYS A C 1
ATOM 945 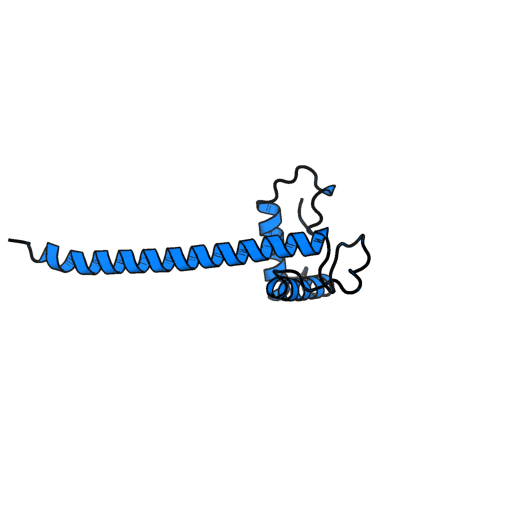O O . CYS A 1 118 ? 11.441 6.056 -6.937 1.00 90.94 118 CYS A O 1
ATOM 947 N N . LYS A 1 119 ? 11.886 4.443 -5.463 1.00 90.56 119 LYS A N 1
ATOM 948 C CA . LYS A 1 119 ? 11.506 3.340 -6.365 1.00 90.56 119 LYS A CA 1
ATOM 949 C C . LYS A 1 119 ? 10.005 3.026 -6.367 1.00 90.56 119 LYS A C 1
ATOM 951 O O . LYS A 1 119 ? 9.571 2.083 -7.032 1.00 90.56 119 LYS A O 1
ATOM 956 N N . VAL A 1 120 ? 9.195 3.763 -5.602 1.00 92.94 120 VAL A N 1
ATOM 957 C CA . VAL A 1 120 ? 7.744 3.542 -5.549 1.00 92.94 120 VAL A CA 1
ATOM 958 C C . VAL A 1 120 ? 7.095 4.089 -6.826 1.00 92.94 120 VAL A C 1
ATOM 960 O O . VAL A 1 120 ? 7.260 5.269 -7.135 1.00 92.94 120 VAL A O 1
ATOM 963 N N . PRO A 1 121 ? 6.310 3.284 -7.567 1.00 90.19 121 PRO A N 1
ATOM 964 C CA . PRO A 1 121 ? 5.676 3.736 -8.798 1.00 90.19 121 PRO A CA 1
ATOM 965 C C . PRO A 1 121 ? 4.792 4.963 -8.578 1.00 90.19 121 PRO A C 1
ATOM 967 O O . PRO A 1 121 ? 3.979 4.980 -7.656 1.00 90.19 121 PRO A O 1
ATOM 9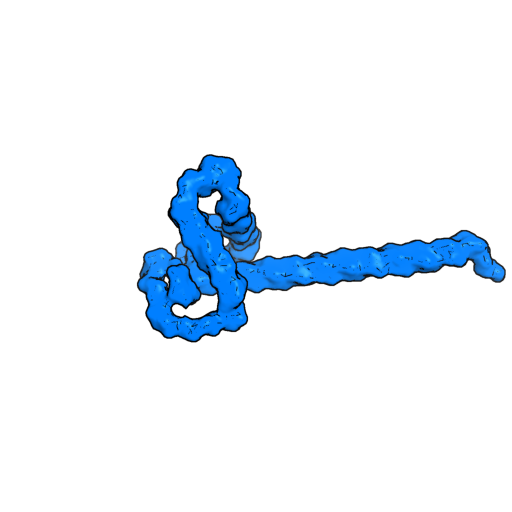70 N N . LEU A 1 122 ? 4.866 5.936 -9.490 1.00 89.25 122 LEU A N 1
ATOM 971 C CA . LEU A 1 122 ? 4.057 7.165 -9.452 1.00 89.25 122 LEU A CA 1
ATOM 972 C C . LEU A 1 122 ? 4.356 8.077 -8.250 1.00 89.25 122 LEU A C 1
ATOM 974 O O . LEU A 1 122 ? 3.600 9.017 -8.001 1.00 89.25 122 LEU A O 1
ATOM 978 N N . CYS A 1 123 ? 5.437 7.806 -7.514 1.00 90.88 123 CYS A N 1
ATOM 979 C CA . CYS A 1 123 ? 6.111 8.835 -6.742 1.00 90.88 123 CYS A CA 1
ATOM 980 C C . CYS A 1 123 ? 6.816 9.781 -7.727 1.00 90.88 123 CYS A C 1
ATOM 982 O O . CYS A 1 123 ? 7.296 9.304 -8.752 1.00 90.88 123 CYS A O 1
ATOM 984 N N . ARG A 1 124 ? 6.760 11.088 -7.439 1.00 77.88 124 ARG A N 1
ATOM 985 C CA . ARG A 1 124 ? 7.153 12.214 -8.311 1.00 77.88 124 ARG A CA 1
ATOM 986 C C . ARG A 1 124 ? 8.404 11.965 -9.136 1.00 77.88 124 ARG A C 1
ATOM 988 O O . ARG A 1 124 ? 9.385 11.514 -8.515 1.00 77.88 124 ARG A O 1
#

Sequence (124 aa):
MLTAEHLMTIPLKKMQRKKRSRRQKEEQRLYLQLNEAMECLVHICTEGCTTVGPHDMEPPKKKEPCKGFSTCQGLQLLIRHFATCKKRVSHGCSRCKRMWQLLKLHSSICDLPDPCTCKVPLCR

InterPro domains:
  IPR000197 Zinc finger, TAZ-type [PF02135] (35-123)
  IPR000197 Zinc finger, TAZ-type [SM00551] (28-124)
  IPR035898 TAZ domain superfamily [G3DSA:1.20.1020.10] (20-124)
  IPR035898 TAZ domain superfamily [SSF57933] (27-124)
  IPR044513 BTB/POZ and TAZ domain-containing protein 1/2/3/4/5 [PTHR46287] (13-124)

Mean predicted aligned error: 7.59 Å

Foldseek 3Di:
DQDPVNVVVVVVVVVVVVVVVVVVVVVVVVVVLLVLLLVLLQCCLDPRADAGHHPVDDHDDDDDQDPSNVSNVVVVVLVVCCVPPPCLVPVDDPSSVVVVVSLVVCLVPPPDPDPVVRRRPPND

Secondary structure (DSSP, 8-state):
---HHHHHHHHHHHHHHHHHHHHHHHHHHHHHHHHHHHHHHHHHHHT-BTTB--TTSPPPSSPPPPTTHHHHHHHHHHHHHHHH-TTTTTT--HHHHHHHHHHHHHHHH---S-TTT--STT--

Radius of gyration: 21.64 Å; Cα contacts (8 Å, |Δi|>4): 97; chains: 1; bounding box: 48×38×65 Å

pLDDT: mean 87.32, std 11.97, range [49.06, 97.75]

Solvent-accessible surface area (backbone atoms only — not comparable to full-atom values): 7186 Å² total; per-residue (Å²): 133,88,52,72,70,59,63,63,46,52,60,51,52,52,51,52,51,52,52,50,53,52,50,52,51,52,51,53,52,50,51,53,54,50,50,54,49,50,53,37,49,46,43,29,26,70,71,28,51,72,85,42,38,28,93,93,46,80,58,47,82,81,60,80,80,56,97,58,38,73,60,35,52,56,48,46,53,42,50,59,44,51,77,69,40,85,42,52,81,63,91,36,46,75,63,38,47,52,49,49,50,53,35,52,51,47,44,72,73,60,81,71,92,44,54,88,76,53,60,46,72,82,40,97